Protein AF-A0A920F1E4-F1 (afdb_monomer_lite)

Foldseek 3Di:
DPPPPQLLVVLVVVVVVVCVVVVNDLPQAAAEAEAECELPAVVSVVSVQVVSVVSNHPYYHYHYDPVSPVVNVVVVVVVVVD

Secondary structure (DSSP, 8-state):
--TT--HHHHHHHHHHHHHHHTTT--TTTT-EEEEEEETS-HHHHHHHHHHHHHTT-SEEEEEE-HHHHHHHHHHHHHHTT-

Structure (mmCIF, N/CA/C/O backbone):
data_AF-A0A920F1E4-F1
#
_entry.id   AF-A0A920F1E4-F1
#
loop_
_atom_site.group_PDB
_atom_site.id
_atom_site.type_symbol
_atom_site.label_atom_id
_atom_site.label_alt_id
_atom_site.label_comp_id
_atom_site.label_asym_id
_atom_site.label_entity_id
_atom_site.label_seq_id
_atom_site.pdbx_PDB_ins_code
_atom_site.Cartn_x
_atom_site.Cartn_y
_atom_site.Cartn_z
_atom_site.occupancy
_atom_site.B_iso_or_equiv
_atom_site.auth_seq_id
_atom_site.auth_comp_id
_atom_site.auth_asym_id
_atom_site.auth_atom_id
_atom_site.pdbx_PDB_model_num
ATOM 1 N N . MET A 1 1 ? 5.529 16.515 -14.225 1.00 47.53 1 MET A N 1
ATOM 2 C CA . MET A 1 1 ? 5.278 16.673 -12.771 1.00 47.53 1 MET A CA 1
ATOM 3 C C . MET A 1 1 ? 6.433 17.489 -12.209 1.00 47.53 1 MET A C 1
ATOM 5 O O . MET A 1 1 ? 7.506 17.386 -12.779 1.00 47.53 1 MET A O 1
ATOM 9 N N . LYS A 1 2 ? 6.236 18.365 -11.211 1.00 41.56 2 LYS A N 1
ATOM 10 C CA . LYS A 1 2 ? 7.362 19.123 -10.622 1.00 41.56 2 LYS A CA 1
ATOM 11 C C . LYS A 1 2 ? 8.410 18.128 -10.102 1.00 41.56 2 LYS A C 1
ATOM 13 O O . LYS A 1 2 ? 8.002 17.175 -9.447 1.00 41.56 2 LYS A O 1
ATOM 18 N N . ASP A 1 3 ? 9.696 18.387 -10.341 1.00 50.94 3 ASP A N 1
ATOM 19 C CA . ASP A 1 3 ? 10.859 17.507 -10.067 1.00 50.94 3 ASP A CA 1
ATOM 20 C C . ASP A 1 3 ? 11.048 17.054 -8.600 1.00 50.94 3 ASP A C 1
ATOM 22 O O . ASP A 1 3 ? 12.014 16.376 -8.269 1.00 50.94 3 ASP A O 1
ATOM 26 N N . HIS A 1 4 ? 10.120 17.398 -7.706 1.00 54.62 4 HIS A N 1
ATOM 27 C CA . HIS A 1 4 ? 10.169 17.095 -6.275 1.00 54.62 4 HIS A CA 1
ATOM 28 C C . HIS A 1 4 ? 8.826 16.625 -5.701 1.00 54.62 4 HIS A C 1
ATOM 30 O O . HIS A 1 4 ? 8.620 16.716 -4.496 1.00 54.62 4 HIS A O 1
ATOM 36 N N . MET A 1 5 ? 7.872 16.194 -6.533 1.00 56.50 5 MET A N 1
ATOM 37 C CA . MET A 1 5 ? 6.655 15.577 -6.002 1.00 56.50 5 MET A CA 1
ATOM 38 C C . MET A 1 5 ? 6.958 14.116 -5.680 1.00 56.50 5 MET A C 1
ATOM 40 O O . MET A 1 5 ? 6.973 13.277 -6.581 1.00 56.50 5 MET A O 1
ATOM 44 N N . ASP A 1 6 ? 7.237 13.844 -4.406 1.00 73.94 6 ASP A N 1
ATOM 45 C CA . ASP A 1 6 ? 7.388 12.484 -3.906 1.00 73.94 6 ASP A CA 1
ATOM 46 C C . ASP A 1 6 ? 6.035 11.774 -4.038 1.00 73.94 6 ASP A C 1
ATOM 48 O O . ASP A 1 6 ? 4.966 12.340 -3.790 1.00 73.94 6 ASP A O 1
ATOM 52 N N . PHE A 1 7 ? 6.062 10.514 -4.448 1.00 73.81 7 PHE A N 1
ATOM 53 C CA . PHE A 1 7 ? 4.873 9.685 -4.555 1.00 73.81 7 PHE A CA 1
ATOM 54 C C . PHE A 1 7 ? 4.099 9.622 -3.230 1.00 73.81 7 PHE A C 1
ATOM 56 O O . PHE A 1 7 ? 2.865 9.608 -3.210 1.00 73.81 7 PHE A O 1
ATOM 63 N N . ARG A 1 8 ? 4.821 9.700 -2.109 1.00 78.19 8 ARG A N 1
ATOM 64 C CA . ARG A 1 8 ? 4.250 9.805 -0.765 1.00 78.19 8 ARG A CA 1
ATOM 65 C C . ARG A 1 8 ? 3.301 11.003 -0.610 1.00 78.19 8 ARG A C 1
ATOM 67 O O . ARG A 1 8 ? 2.245 10.870 0.012 1.00 78.19 8 ARG A O 1
ATOM 74 N N . ASP A 1 9 ? 3.597 12.145 -1.233 1.00 83.00 9 ASP A N 1
ATOM 75 C CA . ASP A 1 9 ? 2.720 13.324 -1.192 1.00 83.00 9 ASP A CA 1
ATOM 76 C C . ASP A 1 9 ? 1.381 13.070 -1.891 1.00 83.00 9 ASP A C 1
ATOM 78 O O . ASP A 1 9 ? 0.333 13.536 -1.429 1.00 83.00 9 ASP A O 1
ATOM 82 N N . VAL A 1 10 ? 1.399 12.301 -2.984 1.00 81.94 10 VAL A N 1
ATOM 83 C CA . VAL A 1 10 ? 0.197 11.909 -3.737 1.00 81.94 10 VAL A CA 1
ATOM 84 C C . VAL A 1 10 ? -0.691 11.000 -2.888 1.00 81.94 10 VAL A C 1
ATOM 86 O O . VAL A 1 10 ? -1.911 11.194 -2.820 1.00 81.94 10 VAL A O 1
ATOM 89 N N . VAL A 1 11 ? -0.082 10.048 -2.182 1.00 82.38 11 VAL A N 1
ATOM 90 C CA . VAL A 1 11 ? -0.786 9.131 -1.280 1.00 82.38 11 VAL A CA 1
ATOM 91 C C . VAL A 1 11 ? -1.432 9.896 -0.116 1.00 82.38 11 VAL A C 1
ATOM 93 O O . VAL A 1 11 ? -2.637 9.764 0.121 1.00 82.38 11 VAL A O 1
ATOM 96 N N . HIS A 1 12 ? -0.696 10.795 0.548 1.00 85.12 12 HIS A N 1
ATOM 97 C CA . HIS A 1 12 ? -1.258 11.633 1.615 1.00 85.12 12 HIS A CA 1
ATOM 98 C C . HIS A 1 12 ? -2.330 12.609 1.113 1.00 85.12 12 HIS A C 1
ATOM 100 O O . HIS A 1 12 ? -3.301 12.890 1.823 1.00 85.12 12 HIS A O 1
ATOM 106 N N . ALA A 1 13 ? -2.195 13.142 -0.104 1.00 87.75 13 ALA A N 1
ATOM 107 C CA . ALA A 1 13 ? -3.235 13.969 -0.708 1.00 87.75 13 ALA A CA 1
ATOM 108 C C . ALA A 1 13 ? -4.531 13.169 -0.919 1.00 87.75 13 ALA A C 1
ATOM 110 O O . ALA A 1 13 ? -5.608 13.643 -0.543 1.00 87.75 13 ALA A O 1
ATOM 111 N N . THR A 1 14 ? -4.417 11.940 -1.427 1.00 85.19 14 THR A N 1
ATOM 112 C CA . THR A 1 14 ? -5.545 11.015 -1.617 1.00 85.19 14 THR A CA 1
ATOM 113 C C . THR A 1 14 ? -6.222 10.691 -0.288 1.00 85.19 14 THR A C 1
ATOM 115 O O . THR A 1 14 ? -7.444 10.793 -0.168 1.00 85.19 14 THR A O 1
ATOM 118 N N . GLN A 1 15 ? -5.438 10.399 0.752 1.00 85.19 15 GLN A N 1
ATOM 119 C CA . GLN A 1 15 ? -5.945 10.185 2.106 1.00 85.19 15 GLN A CA 1
ATOM 120 C C . GLN A 1 15 ? -6.758 11.386 2.606 1.00 85.19 15 GLN A C 1
ATOM 122 O O . GLN A 1 15 ? -7.897 11.221 3.044 1.00 85.19 15 GLN A O 1
ATOM 127 N N . ARG A 1 16 ? -6.210 12.607 2.513 1.00 88.00 16 ARG A N 1
ATOM 128 C CA . ARG A 1 16 ? -6.914 13.831 2.939 1.00 88.00 16 ARG A CA 1
ATOM 129 C C . ARG A 1 16 ? -8.217 14.033 2.171 1.00 88.00 16 ARG A C 1
ATOM 131 O O . ARG A 1 16 ? -9.222 14.424 2.763 1.00 88.00 16 ARG A O 1
ATOM 138 N N . GLN A 1 17 ? -8.216 13.762 0.869 1.00 88.75 17 GLN A N 1
ATOM 139 C CA . GLN A 1 17 ? -9.410 13.870 0.037 1.00 88.75 17 GLN A CA 1
ATOM 140 C C . GLN A 1 17 ? -10.490 12.869 0.461 1.00 88.75 17 GLN A C 1
ATOM 142 O O . GLN A 1 17 ? -11.661 13.239 0.552 1.00 88.75 17 GLN A O 1
ATOM 147 N N . MET A 1 18 ? -10.102 11.630 0.759 1.00 88.69 18 MET A N 1
ATOM 148 C CA . MET A 1 18 ? -11.023 10.585 1.202 1.00 88.69 18 MET A CA 1
ATOM 149 C C . MET A 1 18 ? -11.582 10.898 2.591 1.00 88.69 18 MET A C 1
ATOM 151 O O . MET A 1 18 ? -12.796 10.903 2.758 1.00 88.69 18 MET A O 1
ATOM 155 N N . LEU A 1 19 ? -10.741 11.303 3.547 1.00 87.62 19 LEU A N 1
ATOM 156 C CA . LEU A 1 19 ? -11.207 11.756 4.862 1.00 87.62 19 LEU A CA 1
ATOM 157 C C . LEU A 1 19 ? -12.182 12.933 4.740 1.00 87.62 19 LEU A C 1
ATOM 159 O O . LEU A 1 19 ? -13.234 12.922 5.369 1.00 87.62 19 LEU A O 1
ATOM 163 N N . LYS A 1 20 ? -11.899 13.923 3.884 1.00 90.88 20 LYS A N 1
ATOM 164 C CA . LYS A 1 20 ? -12.828 15.038 3.644 1.00 90.88 20 LYS A CA 1
ATOM 165 C C . LYS A 1 20 ? -14.163 14.563 3.062 1.00 90.88 20 LYS A C 1
ATOM 167 O O . LYS A 1 20 ? -15.207 15.085 3.440 1.00 90.88 20 LYS A O 1
ATOM 172 N N . LYS A 1 21 ? -14.133 13.604 2.134 1.00 90.12 21 LYS A N 1
ATOM 173 C CA . LYS A 1 21 ? -15.325 13.071 1.458 1.00 90.12 21 LYS A CA 1
ATOM 174 C C . LYS A 1 21 ? -16.199 12.219 2.380 1.00 90.12 21 LYS A C 1
ATOM 176 O O . LYS A 1 21 ? -17.412 12.224 2.216 1.00 90.12 21 LYS A O 1
ATOM 181 N N . PHE A 1 22 ? -15.590 11.511 3.327 1.00 88.81 22 PHE A N 1
ATOM 182 C CA . PHE A 1 22 ? -16.269 10.606 4.254 1.00 88.81 22 PHE A CA 1
ATOM 183 C C . PHE A 1 22 ? -16.333 11.168 5.683 1.00 88.81 22 PHE A C 1
ATOM 185 O O . PHE A 1 22 ? -16.314 10.415 6.646 1.00 88.81 22 PHE A O 1
ATOM 192 N N . ASN A 1 23 ? -16.389 12.496 5.844 1.00 89.81 23 ASN A N 1
ATOM 193 C CA . ASN A 1 23 ? -16.564 13.167 7.142 1.00 89.81 23 ASN A CA 1
ATOM 194 C C . ASN A 1 23 ? -15.559 12.736 8.238 1.00 89.81 23 ASN A C 1
ATOM 196 O O . ASN A 1 23 ? -15.883 12.713 9.422 1.00 89.81 23 ASN A O 1
ATOM 200 N N . GLY A 1 24 ? -14.326 12.416 7.846 1.00 87.31 24 GLY A N 1
ATOM 201 C CA . GLY A 1 24 ? -13.260 11.946 8.732 1.00 87.31 24 GLY A CA 1
ATOM 202 C C . GLY A 1 24 ? -13.254 10.435 8.976 1.00 87.31 24 GLY A C 1
ATOM 203 O O . GLY A 1 24 ? -12.393 9.953 9.709 1.00 87.31 24 GLY A O 1
ATOM 204 N N . GLU A 1 25 ? -14.165 9.674 8.367 1.00 88.50 25 GLU A N 1
ATOM 205 C CA . GLU A 1 25 ? -14.208 8.220 8.492 1.00 88.50 25 GLU A CA 1
ATOM 206 C C . GLU A 1 25 ? -13.065 7.559 7.712 1.00 88.50 25 GLU A C 1
ATOM 208 O O . GLU A 1 25 ? -12.834 7.826 6.526 1.00 88.50 25 GLU A O 1
ATOM 213 N N . ASN A 1 26 ? -12.357 6.648 8.380 1.00 86.81 26 ASN A N 1
ATOM 214 C CA . ASN A 1 26 ? -11.346 5.825 7.738 1.00 86.81 26 ASN A CA 1
ATOM 215 C C . ASN A 1 26 ? -12.003 4.653 6.995 1.00 86.81 26 ASN A C 1
ATOM 217 O O . ASN A 1 26 ? -12.084 3.533 7.500 1.00 86.81 26 ASN A O 1
ATOM 221 N N . VAL A 1 27 ? -12.428 4.912 5.761 1.00 88.56 27 VAL A N 1
ATOM 222 C CA . VAL A 1 27 ? -13.074 3.915 4.892 1.00 88.56 27 VAL A CA 1
ATOM 223 C C . VAL A 1 27 ? -12.179 2.732 4.514 1.00 88.56 27 VAL A C 1
ATOM 225 O O . VAL A 1 27 ? -12.684 1.728 4.017 1.00 88.56 27 VAL A O 1
ATOM 228 N N . PHE A 1 28 ? -10.871 2.830 4.745 1.00 89.75 28 PHE A N 1
ATOM 229 C CA . PHE A 1 28 ? -9.891 1.797 4.418 1.00 89.75 28 PHE A CA 1
ATOM 230 C C . PHE A 1 28 ? -9.711 0.764 5.535 1.00 89.75 28 PHE A C 1
ATOM 232 O O . PHE A 1 28 ? -9.230 -0.342 5.280 1.00 89.75 28 PHE A O 1
ATOM 239 N N . GLN A 1 29 ? -10.126 1.095 6.762 1.00 91.19 29 GLN A N 1
ATOM 240 C CA . GLN A 1 29 ? -9.945 0.226 7.917 1.00 91.19 29 GLN A CA 1
ATOM 241 C C . GLN A 1 29 ? -10.625 -1.134 7.703 1.00 91.19 29 GLN A C 1
ATOM 243 O O . GLN A 1 29 ? -11.813 -1.221 7.395 1.00 91.19 29 GLN A O 1
ATOM 248 N N . GLY A 1 30 ? -9.858 -2.213 7.885 1.00 90.81 30 GLY A N 1
ATOM 249 C CA . GLY A 1 30 ? -10.340 -3.589 7.746 1.00 90.81 30 GLY A CA 1
ATOM 250 C C . GLY A 1 30 ? -10.642 -4.030 6.308 1.00 90.81 30 GLY A C 1
ATOM 251 O O . GLY A 1 30 ? -11.119 -5.150 6.112 1.00 90.81 30 GLY A O 1
ATOM 252 N N . ARG A 1 31 ? -10.353 -3.195 5.301 1.00 91.62 31 ARG A N 1
ATOM 253 C CA . ARG A 1 31 ? -10.565 -3.511 3.881 1.00 91.62 31 ARG A CA 1
ATOM 254 C C . ARG A 1 31 ? -9.272 -3.920 3.190 1.00 91.62 31 ARG A C 1
ATOM 256 O O . ARG A 1 31 ? -8.181 -3.608 3.655 1.00 91.62 31 ARG A O 1
ATOM 263 N N . ILE A 1 32 ? -9.411 -4.628 2.076 1.00 90.06 32 ILE A N 1
ATOM 264 C CA . ILE A 1 32 ? -8.307 -4.880 1.148 1.00 90.06 32 ILE A CA 1
ATOM 265 C C . ILE A 1 32 ? -8.272 -3.716 0.159 1.00 90.06 32 ILE A C 1
ATOM 267 O O . ILE A 1 32 ? -9.319 -3.333 -0.366 1.00 90.06 32 ILE A O 1
ATOM 271 N N . ILE A 1 33 ? -7.089 -3.149 -0.061 1.00 88.81 33 ILE A N 1
ATOM 272 C CA . ILE A 1 33 ? -6.877 -2.051 -1.005 1.00 88.81 33 ILE A CA 1
ATOM 273 C C . ILE A 1 33 ? -6.160 -2.607 -2.228 1.00 88.81 33 ILE A C 1
ATOM 275 O O . ILE A 1 33 ? -5.045 -3.109 -2.121 1.00 88.81 33 ILE A O 1
ATOM 279 N N . GLU A 1 34 ? -6.794 -2.504 -3.388 1.00 87.88 34 GLU A N 1
ATOM 280 C CA . GLU A 1 34 ? -6.174 -2.825 -4.668 1.00 87.88 34 GLU A CA 1
ATOM 281 C C . GLU A 1 34 ? -5.722 -1.529 -5.339 1.00 87.88 34 GLU A C 1
ATOM 283 O O . GLU A 1 34 ? -6.502 -0.582 -5.468 1.00 87.88 34 GLU A O 1
ATOM 288 N N . VAL A 1 35 ? -4.454 -1.477 -5.736 1.00 84.44 35 VAL A N 1
ATOM 289 C CA . VAL A 1 35 ? -3.848 -0.317 -6.386 1.00 84.44 35 VAL A CA 1
ATOM 290 C C . VAL A 1 35 ? -3.238 -0.761 -7.704 1.00 84.44 35 VAL A C 1
ATOM 292 O O . VAL A 1 35 ? -2.379 -1.639 -7.747 1.00 84.44 35 VAL A O 1
ATOM 295 N N . HIS A 1 36 ? -3.670 -0.135 -8.794 1.00 85.31 36 HIS A N 1
ATOM 296 C CA . HIS A 1 36 ? -3.092 -0.358 -10.117 1.00 85.31 36 HIS A CA 1
ATOM 297 C C . HIS A 1 36 ? -1.960 0.638 -10.307 1.00 85.31 36 HIS A C 1
ATOM 299 O O . HIS A 1 36 ? -2.193 1.807 -10.609 1.00 85.31 36 HIS A O 1
ATOM 305 N N . ILE A 1 37 ? -0.734 0.179 -10.072 1.00 79.50 37 ILE A N 1
ATOM 306 C CA . ILE A 1 37 ? 0.456 1.029 -10.124 1.00 79.50 37 ILE A CA 1
ATOM 307 C C . ILE A 1 37 ? 0.937 1.243 -11.572 1.00 79.50 37 ILE A C 1
ATOM 309 O O . ILE A 1 37 ? 1.659 2.193 -11.852 1.00 79.50 37 ILE A O 1
ATOM 313 N N . GLY A 1 38 ? 0.474 0.435 -12.532 1.00 80.31 38 GLY A N 1
ATOM 314 C CA . GLY A 1 38 ? 0.733 0.660 -13.957 1.00 80.31 38 GLY A CA 1
ATOM 315 C C . GLY A 1 38 ? 2.232 0.678 -14.267 1.00 80.31 38 GLY A C 1
ATOM 316 O O . GLY A 1 38 ? 2.892 -0.346 -14.107 1.00 80.31 38 GLY A O 1
ATOM 317 N N . THR A 1 39 ? 2.738 1.843 -14.688 1.00 74.62 39 THR A N 1
ATOM 318 C CA . THR A 1 39 ? 4.154 2.102 -15.014 1.00 74.62 39 THR A CA 1
ATOM 319 C C . THR A 1 39 ? 4.967 2.666 -13.841 1.00 74.62 39 THR A C 1
ATOM 321 O O . THR A 1 39 ? 6.096 3.109 -14.039 1.00 74.62 39 THR A O 1
ATOM 324 N N . LEU A 1 40 ? 4.394 2.742 -12.638 1.00 77.50 40 LEU A N 1
ATOM 325 C CA . LEU A 1 40 ? 5.127 3.138 -11.434 1.00 77.50 40 LEU A CA 1
ATOM 326 C C . LEU A 1 40 ? 6.131 2.041 -11.062 1.00 77.50 40 LEU A C 1
ATOM 328 O O . LEU A 1 40 ? 5.830 0.848 -11.143 1.00 77.50 40 LEU A O 1
ATOM 332 N N . LEU A 1 41 ? 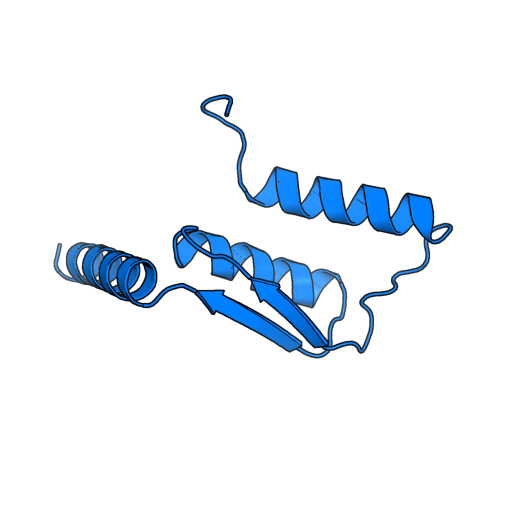7.315 2.467 -10.633 1.00 76.44 41 LEU A N 1
ATOM 333 C CA . LEU A 1 41 ? 8.389 1.577 -10.210 1.00 76.44 41 LEU A CA 1
ATOM 334 C C . LEU A 1 41 ? 8.018 0.839 -8.910 1.00 76.44 41 LEU A C 1
ATOM 336 O O . LEU A 1 41 ? 7.230 1.317 -8.086 1.00 76.44 41 LEU A O 1
ATOM 340 N N . ALA A 1 42 ? 8.578 -0.358 -8.725 1.00 73.88 42 ALA A N 1
ATOM 341 C CA . ALA A 1 42 ? 8.247 -1.211 -7.580 1.00 73.88 42 ALA A CA 1
ATOM 342 C C . ALA A 1 42 ? 8.640 -0.599 -6.218 1.00 73.88 42 ALA A C 1
ATOM 344 O O . ALA A 1 42 ? 7.999 -0.883 -5.208 1.00 73.88 42 ALA A O 1
ATOM 345 N N . ASP A 1 43 ? 9.656 0.264 -6.180 1.00 73.50 43 ASP A N 1
ATOM 346 C CA . ASP A 1 43 ? 10.071 1.028 -4.995 1.00 73.50 43 ASP A CA 1
ATOM 347 C C . ASP A 1 43 ? 8.947 1.943 -4.467 1.00 73.50 43 ASP A C 1
ATOM 349 O O . ASP A 1 43 ? 8.675 2.002 -3.266 1.00 73.50 43 ASP A O 1
ATOM 353 N N . GLN A 1 44 ? 8.207 2.586 -5.368 1.00 75.62 44 GLN A N 1
ATOM 354 C CA . GLN A 1 44 ? 7.064 3.435 -5.038 1.00 75.62 44 GLN A CA 1
ATOM 355 C C . GLN A 1 44 ? 5.865 2.612 -4.546 1.00 75.62 44 GLN A C 1
ATOM 357 O O . GLN A 1 44 ? 5.112 3.064 -3.680 1.00 75.62 44 GLN A O 1
ATOM 362 N N . ALA A 1 45 ? 5.723 1.366 -5.005 1.00 79.75 45 ALA A N 1
ATOM 363 C CA . ALA A 1 45 ? 4.701 0.445 -4.509 1.00 79.75 45 ALA A CA 1
ATOM 364 C C . ALA A 1 45 ? 4.900 0.067 -3.025 1.00 79.75 45 ALA A C 1
ATOM 366 O O . ALA A 1 45 ? 3.919 -0.138 -2.302 1.00 79.75 45 ALA A O 1
ATOM 367 N N . PHE A 1 46 ? 6.142 0.046 -2.522 1.00 80.12 46 PHE A N 1
ATOM 368 C CA . PHE A 1 46 ? 6.398 -0.173 -1.091 1.00 80.12 46 PHE A CA 1
ATOM 369 C C . PHE A 1 46 ? 5.839 0.956 -0.226 1.00 80.12 46 PHE A C 1
ATOM 371 O O . PHE A 1 46 ? 5.196 0.684 0.786 1.00 80.12 46 PHE A O 1
ATOM 378 N N . SER A 1 47 ? 5.958 2.209 -0.677 1.00 82.75 47 SER A N 1
ATOM 379 C CA . SER A 1 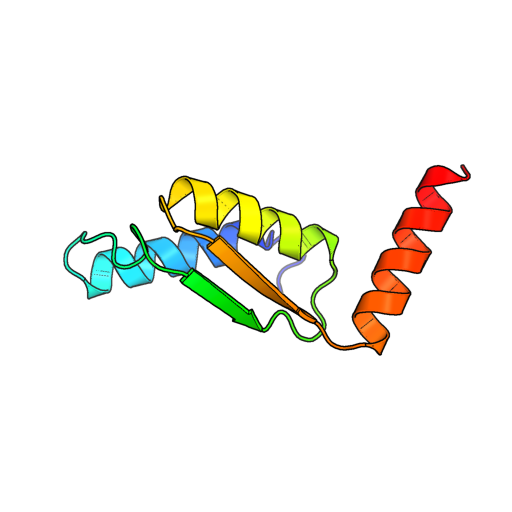47 ? 5.346 3.352 0.019 1.00 82.75 47 SER A CA 1
ATOM 380 C C . SER A 1 47 ? 3.821 3.218 0.132 1.00 82.75 47 SER A C 1
ATOM 382 O O . SER A 1 47 ? 3.228 3.665 1.113 1.00 82.75 47 SER A O 1
ATOM 384 N N . PHE A 1 48 ? 3.173 2.556 -0.835 1.00 83.69 48 PHE A N 1
ATOM 385 C CA . PHE A 1 48 ? 1.745 2.233 -0.758 1.00 83.69 48 PHE A CA 1
ATOM 386 C C . PHE A 1 48 ? 1.430 1.168 0.295 1.00 83.69 48 PHE A C 1
ATOM 388 O O . PHE A 1 48 ? 0.387 1.234 0.948 1.00 83.69 48 PHE A O 1
ATOM 395 N N . THR A 1 49 ? 2.322 0.194 0.462 1.00 83.31 49 THR A N 1
ATOM 396 C CA . THR A 1 49 ? 2.161 -0.874 1.453 1.00 83.31 49 THR A CA 1
ATOM 397 C C . THR A 1 49 ? 2.263 -0.315 2.870 1.00 83.31 49 THR A C 1
ATOM 399 O O . THR A 1 49 ? 1.400 -0.612 3.698 1.00 83.31 49 THR A O 1
ATOM 402 N N . ASP A 1 50 ? 3.242 0.559 3.117 1.00 86.00 50 ASP A N 1
ATOM 403 C CA . ASP A 1 50 ? 3.398 1.256 4.399 1.00 86.00 50 ASP A CA 1
ATOM 404 C C . ASP A 1 50 ? 2.164 2.108 4.717 1.00 86.00 50 ASP A C 1
ATOM 406 O O . ASP A 1 50 ? 1.578 2.002 5.796 1.00 86.00 50 ASP A O 1
ATOM 410 N N . TRP A 1 51 ? 1.682 2.881 3.740 1.00 88.06 51 TRP A N 1
ATOM 411 C CA . TRP A 1 51 ? 0.467 3.676 3.910 1.00 88.06 51 TRP A CA 1
ATOM 412 C C . TRP A 1 51 ? -0.778 2.819 4.184 1.00 88.06 51 TRP A C 1
ATOM 414 O O . TRP A 1 51 ? -1.609 3.167 5.025 1.00 88.06 51 TRP A O 1
ATOM 424 N N . ALA A 1 52 ? -0.926 1.672 3.517 1.00 88.31 52 ALA A N 1
ATOM 425 C CA . ALA A 1 52 ? -2.046 0.771 3.773 1.00 88.31 52 ALA A CA 1
ATOM 426 C C . ALA A 1 52 ? -2.043 0.264 5.229 1.00 88.31 52 ALA A C 1
ATOM 428 O O . ALA A 1 52 ? -3.111 0.150 5.842 1.00 88.31 52 ALA A O 1
ATOM 429 N N . ALA A 1 53 ? -0.860 0.026 5.806 1.00 87.38 53 ALA A N 1
ATOM 430 C CA . ALA A 1 53 ? -0.717 -0.318 7.217 1.00 87.38 53 ALA A CA 1
ATOM 431 C C . ALA A 1 53 ? -1.122 0.849 8.137 1.00 87.38 53 ALA A C 1
ATOM 433 O O . ALA A 1 53 ? -1.887 0.636 9.082 1.00 87.38 53 ALA A O 1
ATOM 434 N N . GLU A 1 54 ? -0.707 2.085 7.834 1.00 87.38 54 GLU A N 1
ATOM 435 C CA . GLU A 1 54 ? -1.143 3.286 8.570 1.00 87.38 54 GLU A CA 1
ATOM 436 C C . GLU A 1 54 ? -2.670 3.439 8.564 1.00 87.38 54 GLU A C 1
ATOM 438 O O . GLU A 1 54 ? -3.283 3.807 9.571 1.00 87.38 54 GLU A O 1
ATOM 443 N N . MET A 1 55 ? -3.305 3.108 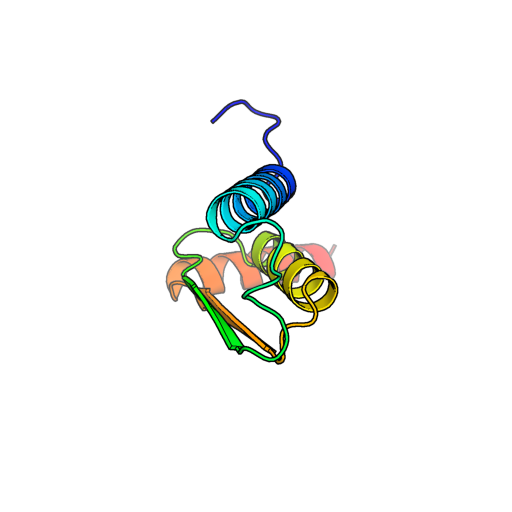7.437 1.00 87.88 55 MET A N 1
ATOM 444 C CA . MET A 1 55 ? -4.758 3.159 7.284 1.00 87.88 55 MET A CA 1
ATOM 445 C C . MET A 1 55 ? -5.477 1.983 7.954 1.00 87.88 55 MET A C 1
ATOM 447 O O . MET A 1 55 ? -6.708 1.916 7.907 1.00 87.88 55 MET A O 1
ATOM 451 N N . LYS A 1 56 ? -4.749 1.068 8.609 1.00 90.00 56 LYS A N 1
ATOM 452 C CA . LYS A 1 56 ? -5.291 -0.158 9.218 1.00 90.00 56 LYS A CA 1
ATOM 453 C C . LYS A 1 56 ? -6.059 -1.010 8.203 1.00 90.00 56 LYS A C 1
ATOM 455 O O . LYS A 1 56 ? -7.071 -1.637 8.539 1.00 90.00 56 LYS A O 1
ATOM 460 N N . ALA A 1 57 ? -5.608 -0.999 6.951 1.00 90.44 57 ALA A N 1
ATOM 461 C CA . ALA A 1 57 ? -6.112 -1.898 5.930 1.00 90.44 57 ALA A CA 1
ATOM 462 C C . ALA A 1 57 ? -5.760 -3.345 6.293 1.00 90.44 57 ALA A C 1
ATOM 464 O O . ALA A 1 57 ? -4.787 -3.620 6.993 1.00 90.44 57 ALA A O 1
ATOM 465 N N . LYS A 1 58 ? -6.562 -4.291 5.808 1.00 90.38 58 LYS A N 1
ATOM 466 C CA . LYS A 1 58 ? -6.326 -5.723 6.012 1.00 90.38 58 LYS A CA 1
ATOM 467 C C . LYS A 1 58 ? -5.193 -6.247 5.129 1.00 90.38 58 LYS A C 1
ATOM 469 O O . LYS A 1 58 ? -4.476 -7.153 5.538 1.00 90.38 58 LYS A O 1
ATOM 474 N N . ALA A 1 59 ? -5.075 -5.708 3.919 1.00 88.31 59 ALA A N 1
ATOM 475 C CA . ALA A 1 59 ? -4.010 -6.005 2.969 1.00 88.31 59 ALA A CA 1
ATOM 476 C C . ALA A 1 59 ? -3.955 -4.912 1.893 1.00 88.31 59 ALA A C 1
ATOM 478 O O . ALA A 1 59 ? -4.960 -4.234 1.650 1.00 88.31 59 ALA A O 1
ATOM 479 N N . SER A 1 60 ? -2.814 -4.792 1.216 1.00 89.19 60 SER A N 1
ATOM 480 C CA . SER A 1 60 ? -2.692 -4.060 -0.045 1.00 89.19 60 SER A CA 1
ATOM 481 C C . SER A 1 60 ? -2.237 -5.005 -1.155 1.00 89.19 60 SER A C 1
ATOM 483 O O . SER A 1 60 ? -1.446 -5.919 -0.923 1.00 89.19 60 SER A O 1
ATOM 485 N N . ILE A 1 61 ? -2.785 -4.815 -2.351 1.00 87.44 61 ILE A N 1
ATOM 486 C CA . ILE A 1 61 ? -2.421 -5.554 -3.558 1.00 87.44 61 ILE A CA 1
ATOM 487 C C . ILE A 1 61 ? -2.022 -4.512 -4.596 1.00 87.44 61 ILE A C 1
ATOM 489 O O . ILE A 1 61 ? -2.862 -3.736 -5.048 1.00 87.44 61 ILE A O 1
ATOM 493 N N . CYS A 1 62 ? -0.739 -4.479 -4.948 1.00 86.88 62 CYS A N 1
ATOM 494 C CA . CYS A 1 62 ? -0.219 -3.594 -5.984 1.00 86.88 62 CYS A CA 1
ATOM 495 C C . CYS A 1 62 ? -0.093 -4.376 -7.294 1.00 86.88 62 CYS A C 1
ATOM 497 O O . CYS A 1 62 ? 0.630 -5.367 -7.352 1.00 86.88 62 CYS A O 1
ATOM 499 N N . ILE A 1 63 ? -0.801 -3.938 -8.334 1.00 84.56 63 ILE A N 1
ATOM 500 C CA . ILE A 1 63 ? -0.809 -4.579 -9.652 1.00 84.56 63 ILE A CA 1
ATOM 501 C C . ILE A 1 63 ? 0.040 -3.741 -10.611 1.00 84.56 63 ILE A C 1
ATOM 503 O O . ILE A 1 63 ? -0.320 -2.602 -10.928 1.00 84.56 63 ILE A O 1
ATOM 507 N N . SER A 1 64 ? 1.168 -4.303 -11.048 1.00 84.94 64 SER A N 1
ATOM 508 C CA . SER A 1 64 ? 2.090 -3.707 -12.020 1.00 84.94 64 SER A CA 1
ATOM 509 C C . SER A 1 64 ? 1.886 -4.272 -13.422 1.00 84.94 64 SER A C 1
ATOM 511 O O . SER A 1 64 ? 1.285 -5.330 -13.597 1.00 84.94 64 SER A O 1
ATOM 513 N N . GLN A 1 65 ? 2.448 -3.589 -14.417 1.00 84.31 65 GLN A N 1
ATOM 514 C CA . GLN A 1 65 ? 2.642 -4.159 -15.751 1.00 84.31 65 GLN A CA 1
ATOM 515 C C . GLN A 1 65 ? 3.908 -5.025 -15.785 1.00 84.31 65 GLN A C 1
ATOM 517 O O . GLN A 1 65 ? 4.883 -4.718 -15.096 1.00 84.31 65 GLN A O 1
ATOM 522 N N . ASP A 1 66 ? 3.890 -6.094 -16.584 1.00 81.75 66 ASP A N 1
ATOM 523 C CA . ASP A 1 66 ? 4.980 -7.077 -16.656 1.00 81.75 66 ASP A CA 1
ATOM 524 C C . ASP A 1 66 ? 6.326 -6.424 -17.012 1.00 81.75 66 ASP A C 1
ATOM 526 O O . ASP A 1 66 ? 7.324 -6.651 -16.327 1.00 81.75 66 ASP A O 1
ATOM 530 N N . ASP A 1 67 ? 6.344 -5.546 -18.018 1.00 81.25 67 ASP A N 1
ATOM 531 C CA . ASP A 1 67 ? 7.566 -4.871 -18.476 1.00 81.25 67 ASP A CA 1
ATOM 532 C C . ASP A 1 67 ? 8.172 -3.973 -17.382 1.00 81.25 67 ASP A C 1
ATOM 534 O O . ASP A 1 67 ? 9.373 -4.027 -17.107 1.00 81.25 67 ASP A O 1
ATOM 538 N N . THR A 1 68 ? 7.330 -3.202 -16.687 1.00 79.94 68 THR A N 1
ATOM 539 C CA . THR A 1 68 ? 7.739 -2.322 -15.578 1.00 79.94 68 THR A CA 1
ATOM 540 C C . THR A 1 68 ? 8.231 -3.114 -14.367 1.00 79.94 68 THR A C 1
ATOM 542 O O . THR A 1 68 ? 9.165 -2.695 -13.674 1.00 79.94 68 THR A O 1
ATOM 545 N N . LEU A 1 69 ? 7.631 -4.277 -14.105 1.00 80.94 69 LEU A N 1
ATOM 546 C CA . LEU A 1 69 ? 8.073 -5.169 -13.039 1.00 80.94 69 LEU A CA 1
ATOM 547 C C . LEU A 1 69 ? 9.469 -5.724 -13.333 1.00 80.94 69 LEU A C 1
ATOM 549 O O . LEU A 1 69 ? 10.332 -5.710 -12.456 1.00 80.94 69 LEU A O 1
ATOM 553 N N . ILE A 1 70 ? 9.704 -6.183 -14.565 1.00 82.62 70 ILE A N 1
ATOM 554 C CA . ILE A 1 70 ? 11.003 -6.714 -14.994 1.00 82.62 70 ILE A CA 1
ATOM 555 C C . ILE A 1 70 ? 12.090 -5.637 -14.887 1.00 82.62 70 ILE A C 1
ATOM 557 O O . ILE A 1 70 ? 13.171 -5.909 -14.355 1.00 82.62 70 ILE A O 1
ATOM 561 N N . GLU A 1 71 ? 11.807 -4.417 -15.345 1.00 80.56 71 GLU A N 1
ATOM 562 C CA . GLU A 1 71 ? 12.720 -3.276 -15.224 1.00 80.56 71 GLU A CA 1
ATOM 563 C C . GLU A 1 71 ? 13.038 -2.960 -13.756 1.00 80.56 71 GLU A C 1
ATOM 565 O O . GLU A 1 71 ? 14.209 -2.881 -13.378 1.00 80.56 71 GLU A O 1
ATOM 570 N N . SER A 1 72 ? 12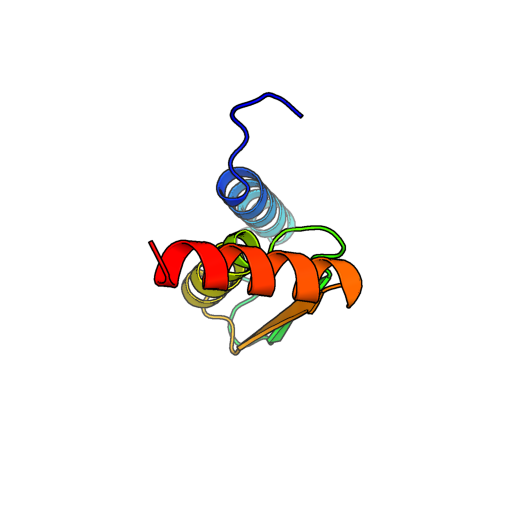.013 -2.884 -12.902 1.00 78.75 72 SER A N 1
ATOM 571 C CA . SER A 1 72 ? 12.186 -2.614 -11.468 1.00 78.75 72 SER A CA 1
ATOM 572 C C . SER A 1 72 ? 13.055 -3.676 -10.783 1.00 78.75 72 SER A C 1
ATOM 574 O O . SER A 1 72 ? 13.975 -3.351 -10.031 1.00 78.75 72 SER A O 1
ATOM 576 N N . LEU A 1 73 ? 12.813 -4.959 -11.073 1.00 80.31 73 LEU A N 1
ATOM 577 C CA . LEU A 1 73 ? 13.598 -6.070 -10.524 1.00 80.31 73 LEU A CA 1
ATOM 578 C C . LEU A 1 73 ? 15.047 -6.072 -11.032 1.00 80.31 73 LEU A C 1
ATOM 580 O O . LEU A 1 73 ? 15.966 -6.436 -10.293 1.00 80.31 73 LEU A O 1
ATOM 584 N N . THR A 1 74 ? 15.266 -5.670 -12.285 1.00 80.50 74 THR A N 1
ATOM 585 C CA . THR A 1 74 ? 16.604 -5.601 -12.889 1.00 80.50 74 THR A CA 1
ATOM 586 C C . THR A 1 74 ? 17.430 -4.475 -12.272 1.00 80.50 74 THR A C 1
ATOM 588 O O . THR A 1 74 ? 18.594 -4.699 -11.935 1.00 80.50 74 THR A O 1
ATOM 591 N N . SER A 1 75 ? 16.815 -3.312 -12.049 1.00 74.50 75 SER A N 1
ATOM 592 C CA . SER A 1 75 ? 17.441 -2.168 -11.377 1.00 74.50 75 SER A CA 1
ATOM 593 C C . SER A 1 75 ? 17.834 -2.498 -9.936 1.00 74.50 75 SER A C 1
ATOM 595 O O . SER A 1 75 ? 18.991 -2.308 -9.565 1.00 74.50 75 SER A O 1
ATOM 597 N N . LEU A 1 76 ? 16.934 -3.116 -9.160 1.00 76.62 76 LEU A N 1
ATOM 598 C CA . LEU A 1 76 ? 17.244 -3.573 -7.797 1.00 76.62 76 LEU A CA 1
ATOM 599 C C . LEU A 1 76 ? 18.414 -4.566 -7.784 1.00 76.62 76 LEU A C 1
ATOM 601 O O . LEU A 1 76 ? 19.339 -4.454 -6.985 1.00 76.62 76 LEU A O 1
ATOM 605 N N . LYS A 1 77 ? 18.421 -5.541 -8.699 1.00 74.50 77 LYS A N 1
ATOM 606 C CA . LYS A 1 77 ? 19.490 -6.548 -8.775 1.00 74.50 77 LYS A CA 1
ATOM 607 C C . LYS A 1 77 ? 20.855 -5.953 -9.133 1.00 74.50 77 LYS A C 1
ATOM 609 O O . LYS A 1 77 ? 21.871 -6.528 -8.740 1.00 74.50 77 LYS A O 1
ATOM 614 N N . ALA A 1 78 ? 20.893 -4.863 -9.897 1.00 71.19 78 ALA A N 1
ATOM 615 C CA . ALA A 1 78 ? 22.132 -4.156 -10.204 1.00 71.19 78 ALA A CA 1
ATOM 616 C C . ALA A 1 78 ? 22.700 -3.460 -8.956 1.00 71.19 78 ALA A C 1
ATOM 618 O O . ALA A 1 78 ? 23.901 -3.554 -8.714 1.00 71.19 78 ALA A O 1
ATOM 619 N N . GLU A 1 79 ? 21.839 -2.862 -8.131 1.00 63.97 79 GLU A N 1
ATOM 620 C CA . GLU A 1 79 ? 22.221 -2.215 -6.869 1.00 63.97 79 GLU A CA 1
ATOM 621 C C . GLU A 1 79 ? 22.814 -3.215 -5.859 1.00 63.97 79 GLU A C 1
ATOM 623 O O . GLU A 1 79 ? 23.840 -2.938 -5.250 1.00 63.97 79 GLU A O 1
ATOM 628 N N . PHE A 1 80 ? 22.261 -4.432 -5.760 1.00 59.94 80 PHE A N 1
ATOM 629 C CA . PHE A 1 80 ? 22.794 -5.495 -4.885 1.00 59.94 80 PHE A CA 1
ATOM 630 C C . PHE A 1 80 ? 24.122 -6.121 -5.348 1.00 59.94 80 PHE A C 1
ATOM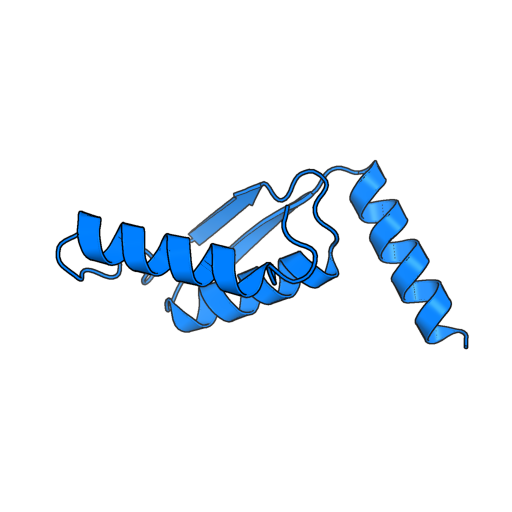 632 O O . PHE A 1 80 ? 24.705 -6.924 -4.617 1.00 59.94 80 PHE A O 1
ATOM 639 N N . LYS A 1 81 ? 24.572 -5.841 -6.576 1.00 58.06 81 LYS A N 1
ATOM 640 C CA . LYS A 1 81 ? 25.830 -6.368 -7.136 1.00 58.06 81 LYS A CA 1
ATOM 641 C C . LYS A 1 81 ? 26.973 -5.347 -7.148 1.00 58.06 81 LYS A C 1
ATOM 643 O O . LY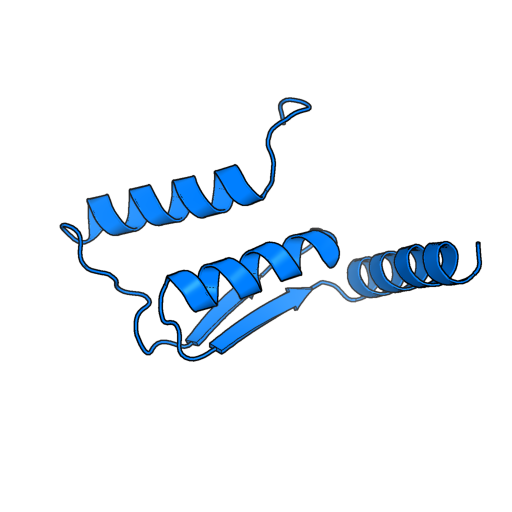S A 1 81 ? 28.075 -5.718 -7.556 1.00 58.06 81 LYS A O 1
ATOM 648 N N . SER A 1 82 ? 26.699 -4.105 -6.750 1.00 49.59 82 SER A N 1
ATOM 649 C CA . SER A 1 82 ? 27.681 -3.037 -6.533 1.00 49.59 82 SER A CA 1
ATOM 650 C C . SER A 1 82 ? 28.307 -3.127 -5.145 1.00 49.59 82 SER A C 1
ATOM 652 O O . SER A 1 82 ? 29.394 -2.524 -5.001 1.00 49.59 82 SER A O 1
#

Radius of gyration: 14.66 Å; chains: 1; bounding box: 44×26×28 Å

pLDDT: mean 80.6, std 10.96, range [41.56, 91.62]

Sequence (82 aa):
MKDHMDFRDVVHATQRQMLKKFNGENVFQGRIIEVHIGTLLADQAFSFTDWAAEMKAKASICISQDDTLIESLTSLKAEFKS